Protein AF-A0A8J7ZFW4-F1 (afdb_monomer_lite)

Foldseek 3Di:
DQPQDAFPQLVVLVVLLVVLVVVLVVCVVVCVVPVCSNVVSVVSNVVSVVSNVCRSRPPPPRVCVVPPPDD

Structure (mmCIF, N/CA/C/O backbone):
data_AF-A0A8J7ZFW4-F1
#
_entry.id   AF-A0A8J7ZFW4-F1
#
loop_
_atom_site.group_PDB
_atom_site.id
_atom_site.type_symbol
_atom_site.label_atom_id
_atom_site.label_alt_id
_atom_site.label_comp_id
_atom_site.label_asym_id
_atom_site.label_entity_id
_atom_site.label_seq_id
_atom_site.pdbx_PDB_ins_code
_atom_site.Cartn_x
_atom_site.Cartn_y
_atom_site.Cartn_z
_atom_site.occupancy
_atom_site.B_iso_or_equiv
_atom_site.auth_seq_id
_atom_site.auth_comp_id
_atom_site.auth_asym_id
_atom_site.auth_atom_id
_atom_site.pdbx_PDB_model_num
ATOM 1 N N . MET A 1 1 ? 7.913 3.914 -28.120 1.00 41.69 1 MET A N 1
ATOM 2 C CA . MET A 1 1 ? 6.873 3.217 -27.336 1.00 41.69 1 MET A CA 1
ATOM 3 C C . MET A 1 1 ? 7.506 2.907 -25.997 1.00 41.69 1 MET A C 1
ATOM 5 O O . MET A 1 1 ? 8.477 2.162 -25.992 1.00 41.69 1 MET A O 1
ATOM 9 N N . ALA A 1 2 ? 7.086 3.570 -24.916 1.00 49.41 2 ALA A N 1
ATOM 10 C CA . ALA A 1 2 ? 7.593 3.236 -23.587 1.00 49.41 2 ALA A CA 1
ATOM 11 C C . ALA A 1 2 ? 7.237 1.768 -23.315 1.00 49.41 2 ALA A C 1
ATOM 13 O O . ALA A 1 2 ? 6.081 1.377 -23.490 1.00 49.41 2 ALA A O 1
ATOM 14 N N . ARG A 1 3 ? 8.232 0.934 -23.007 1.00 55.78 3 ARG A N 1
ATOM 15 C CA . ARG A 1 3 ? 7.971 -0.423 -22.528 1.00 55.78 3 ARG A CA 1
ATOM 16 C C . ARG A 1 3 ? 7.406 -0.263 -21.126 1.00 55.78 3 ARG A C 1
ATOM 18 O O . ARG A 1 3 ? 8.125 0.126 -20.219 1.00 55.78 3 ARG A O 1
ATOM 25 N N . HIS A 1 4 ? 6.102 -0.462 -21.000 1.00 60.38 4 HIS A N 1
ATOM 26 C CA . HIS A 1 4 ? 5.443 -0.588 -19.711 1.00 60.38 4 HIS A CA 1
ATOM 27 C C . HIS A 1 4 ? 5.693 -2.013 -19.226 1.00 60.38 4 HIS A C 1
ATOM 29 O O . HIS A 1 4 ? 4.875 -2.898 -19.470 1.00 60.38 4 HIS A O 1
ATOM 35 N N . ASP A 1 5 ? 6.873 -2.246 -18.662 1.00 66.56 5 ASP 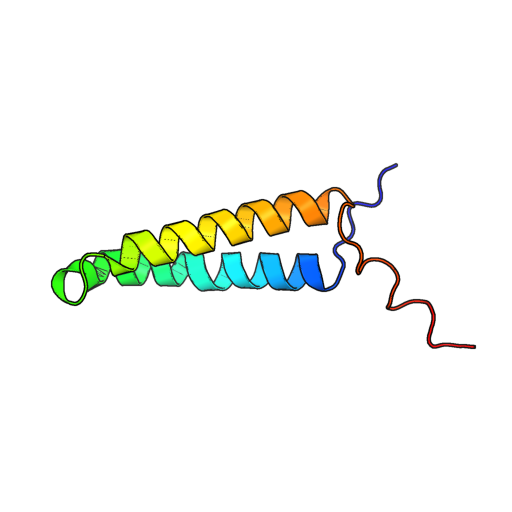A N 1
ATOM 36 C CA . ASP A 1 5 ? 7.252 -3.536 -18.096 1.00 66.56 5 ASP A CA 1
ATOM 37 C C . ASP A 1 5 ? 7.602 -3.344 -16.621 1.00 66.56 5 ASP A C 1
ATOM 39 O O . ASP A 1 5 ? 8.122 -2.301 -16.220 1.00 66.56 5 ASP A O 1
ATOM 43 N N . PHE A 1 6 ? 7.249 -4.326 -15.799 1.00 70.19 6 PHE A N 1
ATOM 44 C CA . PHE A 1 6 ? 7.540 -4.286 -14.372 1.00 70.19 6 PHE A CA 1
ATOM 45 C C . PHE A 1 6 ? 8.846 -5.025 -14.096 1.00 70.19 6 PHE A C 1
ATOM 47 O O . PHE A 1 6 ? 8.929 -6.241 -14.294 1.00 70.19 6 PHE A O 1
ATOM 54 N N . GLY A 1 7 ? 9.834 -4.312 -13.555 1.00 75.88 7 GLY A N 1
ATOM 55 C CA . GLY A 1 7 ? 10.957 -4.941 -12.874 1.00 75.88 7 GLY A CA 1
ATOM 56 C C . GLY A 1 7 ? 10.512 -5.607 -11.567 1.00 75.88 7 GLY A C 1
ATOM 57 O O . GLY A 1 7 ? 9.355 -5.524 -11.138 1.00 75.88 7 GLY A O 1
ATOM 58 N N . TRP A 1 8 ? 11.436 -6.313 -10.915 1.00 81.88 8 TRP A N 1
ATOM 59 C CA . TRP A 1 8 ? 11.163 -7.036 -9.668 1.00 81.88 8 TRP A CA 1
ATOM 60 C C . TRP A 1 8 ? 10.589 -6.116 -8.573 1.00 81.88 8 TRP A C 1
ATOM 62 O O . TRP A 1 8 ? 9.689 -6.525 -7.837 1.00 81.88 8 TRP A O 1
ATOM 72 N N . LEU A 1 9 ? 11.068 -4.869 -8.486 1.00 84.06 9 LEU A N 1
ATOM 73 C CA . LEU A 1 9 ? 10.570 -3.893 -7.515 1.00 84.06 9 LEU A CA 1
ATOM 74 C C . LEU A 1 9 ? 9.125 -3.498 -7.822 1.00 84.06 9 LEU A C 1
ATOM 76 O O . LEU A 1 9 ? 8.319 -3.366 -6.899 1.00 84.06 9 LEU A O 1
ATOM 80 N N . GLY A 1 10 ? 8.782 -3.338 -9.102 1.00 84.94 10 GLY A N 1
ATOM 81 C CA . GLY A 1 10 ? 7.416 -3.093 -9.545 1.00 84.94 10 GLY A CA 1
ATOM 82 C C . GLY A 1 10 ? 6.463 -4.207 -9.122 1.00 84.94 10 GLY A C 1
ATOM 83 O O . GLY A 1 10 ? 5.414 -3.937 -8.533 1.00 84.94 10 GLY A O 1
ATOM 84 N N . TRP A 1 11 ? 6.875 -5.463 -9.313 1.00 85.62 11 TRP A N 1
ATOM 85 C CA . TRP A 1 11 ? 6.125 -6.636 -8.854 1.00 85.62 11 TRP A CA 1
ATOM 86 C C . TRP A 1 11 ? 5.993 -6.710 -7.331 1.00 85.62 11 TRP A C 1
ATOM 88 O O . TRP A 1 11 ? 4.911 -7.011 -6.827 1.00 85.62 11 TRP A O 1
ATOM 98 N N . PHE A 1 12 ? 7.058 -6.402 -6.589 1.00 88.12 12 P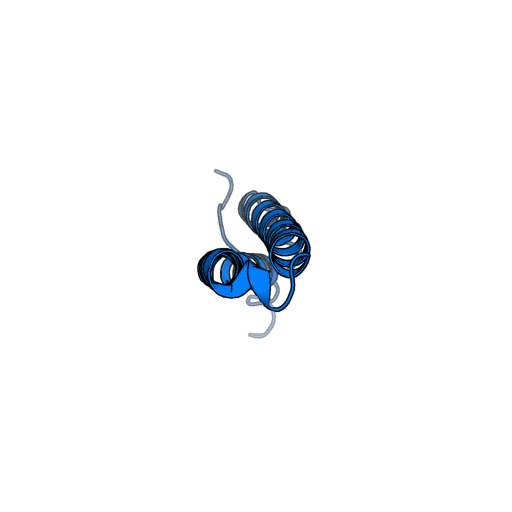HE A N 1
ATOM 99 C CA . PHE A 1 12 ? 7.015 -6.338 -5.126 1.00 88.12 12 PHE A CA 1
ATOM 100 C C . PHE A 1 12 ? 6.018 -5.278 -4.642 1.00 88.12 12 PHE A C 1
ATOM 102 O O . PHE A 1 12 ? 5.204 -5.529 -3.752 1.00 88.12 12 PHE A O 1
ATOM 109 N N . SER A 1 13 ? 6.040 -4.102 -5.268 1.00 89.94 13 SER A N 1
ATOM 110 C CA . SER A 1 13 ? 5.126 -3.014 -4.940 1.00 89.94 13 SER A CA 1
ATOM 111 C C . SER A 1 13 ? 3.670 -3.377 -5.254 1.00 89.94 13 SER A C 1
ATOM 113 O O . SER A 1 13 ? 2.781 -3.125 -4.437 1.00 89.94 13 SER A O 1
ATOM 115 N N . LEU A 1 14 ? 3.424 -4.065 -6.372 1.00 89.31 14 LEU A N 1
ATOM 116 C CA . LEU A 1 14 ? 2.097 -4.571 -6.718 1.00 89.31 14 LEU A CA 1
ATOM 117 C C . LEU A 1 14 ? 1.608 -5.614 -5.701 1.00 89.31 14 LEU A C 1
ATOM 119 O O . LEU A 1 14 ? 0.457 -5.566 -5.266 1.00 89.31 14 LEU A O 1
ATOM 123 N N . ALA A 1 15 ? 2.482 -6.534 -5.281 1.00 92.19 15 ALA A N 1
ATOM 124 C CA . ALA A 1 15 ? 2.164 -7.529 -4.259 1.00 92.19 15 ALA A CA 1
ATOM 125 C C . ALA A 1 15 ? 1.787 -6.874 -2.920 1.00 92.19 15 ALA A C 1
ATOM 127 O O . ALA A 1 15 ? 0.854 -7.328 -2.253 1.00 92.19 15 ALA A O 1
ATOM 128 N N . GLY A 1 16 ? 2.453 -5.774 -2.557 1.00 91.38 16 GLY A N 1
ATOM 129 C CA . GLY A 1 16 ? 2.079 -4.960 -1.404 1.00 91.38 16 GLY A CA 1
ATOM 130 C C . GLY A 1 16 ? 0.660 -4.400 -1.523 1.00 91.38 16 GLY A C 1
ATOM 131 O O . GLY A 1 16 ? -0.119 -4.539 -0.585 1.00 91.38 16 GLY A O 1
ATOM 132 N N . VAL A 1 17 ? 0.262 -3.877 -2.689 1.00 93.50 17 VAL A N 1
ATOM 133 C CA . VAL A 1 17 ? -1.117 -3.399 -2.919 1.00 93.50 17 VAL A CA 1
ATOM 134 C C . VAL A 1 17 ? -2.134 -4.533 -2.773 1.00 93.50 17 VAL A C 1
ATOM 136 O O . VAL A 1 17 ? -3.142 -4.381 -2.080 1.00 93.50 17 VAL A O 1
ATOM 139 N N . LEU A 1 18 ? -1.853 -5.684 -3.387 1.00 94.12 18 LEU A N 1
ATOM 140 C CA . LEU A 1 18 ? -2.738 -6.851 -3.358 1.00 94.12 18 LEU A CA 1
ATOM 141 C C . LEU A 1 18 ? -2.886 -7.456 -1.958 1.00 94.12 18 LEU A C 1
ATOM 143 O O . LEU A 1 18 ? -3.937 -8.008 -1.647 1.00 94.12 18 LEU A O 1
ATOM 147 N N . SER A 1 19 ? -1.857 -7.343 -1.119 1.00 93.12 19 SER A N 1
ATOM 148 C CA . SER A 1 19 ? -1.868 -7.881 0.245 1.00 93.12 19 SER A CA 1
ATOM 149 C C . SER A 1 19 ? -2.495 -6.900 1.239 1.00 93.12 19 SER A C 1
ATOM 151 O O . SER A 1 19 ? -3.290 -7.292 2.092 1.00 93.12 19 SER A O 1
ATOM 153 N N . LEU A 1 20 ? -2.170 -5.611 1.116 1.00 93.38 20 LEU A N 1
ATOM 154 C CA . LEU A 1 20 ? -2.626 -4.569 2.037 1.00 93.38 20 LEU A CA 1
ATOM 155 C C . LEU A 1 20 ? -4.076 -4.149 1.785 1.00 93.38 20 LEU A C 1
ATOM 157 O O . LEU A 1 20 ? -4.740 -3.713 2.717 1.00 93.38 20 LEU A O 1
ATOM 161 N N . GLY A 1 21 ? -4.593 -4.293 0.560 1.00 91.31 21 GLY A N 1
ATOM 162 C CA . GLY A 1 21 ? -5.987 -3.963 0.246 1.00 91.31 21 GLY A CA 1
ATOM 163 C C . GLY A 1 21 ? -6.986 -4.789 1.070 1.00 91.31 21 GLY A C 1
ATOM 164 O O . GLY A 1 21 ? -7.792 -4.211 1.800 1.00 91.31 21 GLY A O 1
ATOM 165 N N . PRO A 1 22 ? -6.919 -6.132 1.024 1.00 94.38 22 PRO A N 1
ATOM 166 C CA . PRO A 1 22 ? -7.727 -6.994 1.882 1.00 94.38 22 PRO A CA 1
ATOM 167 C C . PRO A 1 22 ? -7.445 -6.786 3.372 1.00 94.38 22 PRO A C 1
ATOM 169 O O . PRO A 1 22 ? -8.378 -6.820 4.170 1.00 94.38 22 PRO A O 1
ATOM 172 N N . LEU A 1 23 ? -6.186 -6.534 3.754 1.00 92.62 23 LEU A N 1
ATOM 173 C CA . LEU A 1 23 ? -5.837 -6.267 5.151 1.00 92.62 23 LEU A CA 1
ATOM 174 C C . LEU A 1 23 ? -6.519 -4.997 5.673 1.00 92.62 23 LEU A C 1
ATOM 176 O O . LEU A 1 23 ? -7.049 -5.009 6.776 1.00 92.62 23 LEU A O 1
ATOM 180 N N . LEU A 1 24 ? -6.585 -3.937 4.866 1.00 91.00 24 LEU A N 1
ATOM 181 C CA . LEU A 1 24 ? -7.289 -2.708 5.225 1.00 91.00 24 LEU A CA 1
ATOM 182 C C . LEU A 1 24 ? -8.782 -2.966 5.461 1.00 91.00 24 LEU A C 1
ATOM 184 O O . LEU A 1 24 ? -9.361 -2.402 6.383 1.00 91.00 24 LEU A O 1
ATOM 188 N N . LEU A 1 25 ? -9.405 -3.837 4.659 1.00 92.25 25 LEU A N 1
ATOM 189 C CA . LEU A 1 25 ? -10.796 -4.236 4.887 1.00 92.25 25 LEU A CA 1
ATOM 190 C C . LEU A 1 25 ? -10.945 -4.943 6.238 1.00 92.25 25 LEU A C 1
ATOM 192 O O . LEU A 1 25 ? -11.856 -4.613 6.994 1.00 92.25 25 LEU A O 1
ATOM 196 N N . VAL A 1 26 ? -10.040 -5.870 6.562 1.00 91.62 26 VAL A N 1
ATOM 197 C CA . VAL A 1 26 ? -10.024 -6.549 7.867 1.00 91.62 26 VAL A CA 1
ATOM 198 C C . VAL A 1 26 ? -9.834 -5.548 9.009 1.00 91.62 26 VAL A C 1
ATOM 200 O O . VAL A 1 26 ? -10.574 -5.616 9.986 1.00 91.62 26 VAL A O 1
ATOM 203 N N . ASP A 1 27 ? -8.926 -4.583 8.874 1.00 90.56 27 ASP A N 1
ATOM 204 C CA . ASP A 1 27 ? -8.685 -3.563 9.903 1.00 90.56 27 ASP A CA 1
ATOM 205 C C . ASP A 1 27 ? -9.922 -2.703 10.177 1.00 90.56 27 ASP A C 1
ATOM 207 O O . ASP A 1 27 ? -10.206 -2.384 11.331 1.00 90.56 27 ASP A O 1
ATOM 211 N N . VAL A 1 28 ? -10.704 -2.373 9.145 1.00 89.06 28 VAL A N 1
ATOM 212 C CA . VAL A 1 28 ? -11.980 -1.662 9.324 1.00 89.06 28 VAL A CA 1
ATOM 213 C C . VAL A 1 28 ? -12.981 -2.516 10.110 1.00 89.06 28 VAL A C 1
ATOM 215 O O . VAL A 1 28 ? -13.696 -1.988 10.960 1.00 89.06 28 VAL A O 1
ATOM 218 N N . TYR A 1 29 ? -13.018 -3.832 9.879 1.00 90.06 29 TYR A N 1
ATOM 219 C CA . TYR A 1 29 ? -13.899 -4.749 10.614 1.00 90.06 29 TYR A CA 1
ATOM 220 C C . TYR A 1 29 ? -13.456 -5.010 12.061 1.00 90.06 29 TYR A C 1
ATOM 222 O O . TYR A 1 29 ? -14.293 -5.362 12.890 1.00 90.06 29 TYR A O 1
ATOM 230 N N . VAL A 1 30 ? -12.167 -4.855 12.373 1.00 88.69 30 VAL A N 1
ATOM 231 C CA . VAL A 1 30 ? -11.575 -5.170 13.689 1.00 88.69 30 VAL A CA 1
ATOM 232 C C . VAL A 1 30 ? -11.061 -3.896 14.392 1.00 88.69 30 VAL A C 1
ATOM 234 O O . VAL A 1 30 ? -10.213 -3.947 15.286 1.00 88.69 30 VAL A O 1
ATOM 237 N N . ALA A 1 31 ? -11.607 -2.731 14.026 1.00 83.56 31 ALA A N 1
ATOM 238 C CA . ALA A 1 31 ? -11.160 -1.420 14.505 1.00 83.56 31 ALA A CA 1
ATOM 239 C C . ALA A 1 31 ? -11.195 -1.271 16.040 1.00 83.56 31 ALA A C 1
ATOM 241 O O . ALA A 1 31 ? -10.375 -0.547 16.606 1.00 83.56 31 ALA A O 1
ATOM 242 N N . ASP A 1 32 ? -12.084 -1.997 16.722 1.00 86.75 32 ASP A N 1
ATOM 243 C CA . ASP A 1 32 ? -12.213 -1.971 18.184 1.00 86.75 32 ASP A CA 1
ATOM 244 C C . ASP A 1 32 ? -10.995 -2.567 18.916 1.00 86.75 32 ASP A C 1
ATOM 246 O O . ASP A 1 32 ? -10.744 -2.235 20.075 1.00 86.75 32 ASP A O 1
ATOM 250 N N . VAL A 1 33 ? -10.214 -3.431 18.256 1.00 87.81 33 VAL A N 1
ATOM 251 C CA . VAL A 1 33 ? -9.022 -4.068 18.848 1.00 87.81 33 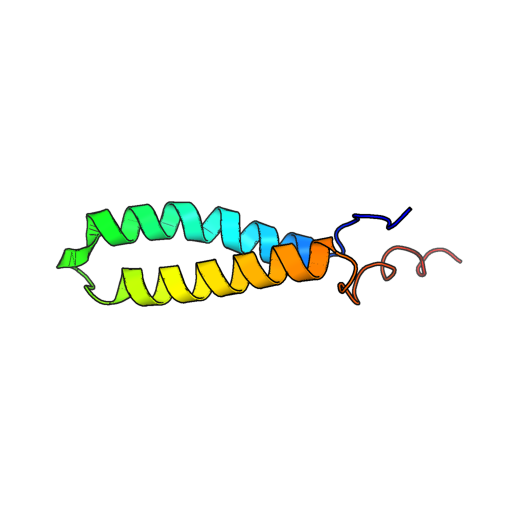VAL A CA 1
ATOM 252 C C . VAL A 1 33 ? -7.805 -3.154 18.748 1.00 87.81 33 VAL A C 1
ATOM 254 O O . VAL A 1 33 ? -7.023 -3.047 19.693 1.00 87.81 33 VAL A O 1
ATOM 257 N N . TRP A 1 34 ? -7.638 -2.481 17.606 1.00 87.94 34 TRP A N 1
ATOM 258 C CA . TRP A 1 34 ? -6.555 -1.526 17.400 1.00 87.94 34 TRP A CA 1
ATOM 259 C C . TRP A 1 34 ? -7.002 -0.373 16.487 1.00 87.94 34 TRP A C 1
ATOM 261 O O . TRP A 1 34 ? -6.855 -0.460 15.267 1.00 87.94 34 TRP A O 1
ATOM 271 N N . PRO A 1 35 ? -7.479 0.750 17.054 1.00 84.06 35 PRO A N 1
ATOM 272 C CA . PRO A 1 35 ? -8.145 1.814 16.290 1.00 84.06 35 PRO A CA 1
ATOM 273 C C . PRO A 1 35 ? -7.270 2.506 15.241 1.00 84.06 35 PRO A C 1
ATOM 275 O O . PRO A 1 35 ? -7.775 3.058 14.262 1.00 84.06 35 PRO A O 1
ATOM 278 N N . TYR A 1 36 ? -5.952 2.485 15.448 1.00 89.19 36 TYR A N 1
ATOM 279 C CA . TYR A 1 36 ? -4.976 3.118 14.563 1.00 89.19 36 TYR A CA 1
ATOM 280 C C . TYR A 1 36 ? -4.402 2.163 13.503 1.00 89.19 36 TYR A C 1
ATOM 282 O O . TYR A 1 36 ? -3.688 2.635 12.620 1.00 89.19 36 TYR A O 1
ATOM 290 N N . SER A 1 37 ? -4.710 0.859 13.557 1.00 89.56 37 SER A N 1
ATOM 291 C CA . SER A 1 37 ? -4.244 -0.145 12.579 1.00 89.56 37 SER A CA 1
ATOM 292 C C . SER A 1 37 ? -4.598 0.256 11.145 1.00 89.56 37 SER A C 1
ATOM 294 O O . SER A 1 37 ? -3.708 0.424 10.316 1.00 89.56 37 SER A O 1
ATOM 296 N N . GLN A 1 38 ? -5.873 0.582 10.913 1.00 89.00 38 GLN A N 1
ATOM 297 C CA . GLN A 1 38 ? -6.404 1.043 9.629 1.00 89.00 38 GLN A CA 1
ATOM 298 C C . GLN A 1 38 ? -5.612 2.215 9.033 1.00 89.00 38 GLN A C 1
ATOM 300 O O . GLN A 1 38 ? -5.392 2.269 7.826 1.00 89.00 38 GLN A O 1
ATOM 305 N N . TYR A 1 39 ? -5.155 3.153 9.871 1.00 90.81 39 TYR A N 1
ATOM 306 C CA . TYR A 1 39 ? -4.429 4.335 9.416 1.00 90.81 39 TYR A CA 1
ATOM 307 C C . TYR A 1 39 ? -3.036 3.951 8.916 1.00 90.81 39 TYR A C 1
ATOM 309 O O . TYR A 1 39 ? -2.618 4.380 7.841 1.00 90.81 39 TYR A O 1
ATOM 317 N N . TRP A 1 40 ? -2.334 3.092 9.658 1.00 91.44 40 TRP A N 1
ATOM 318 C CA . TRP A 1 40 ? -1.026 2.583 9.252 1.00 91.44 40 TRP A CA 1
ATOM 319 C C . TRP A 1 40 ? -1.116 1.706 8.006 1.00 91.44 40 TRP A C 1
ATOM 321 O O . TRP A 1 40 ? -0.358 1.918 7.061 1.00 91.44 40 TRP A O 1
ATOM 331 N N . THR A 1 41 ? -2.075 0.783 7.960 1.00 92.25 41 THR A N 1
ATOM 332 C CA . THR A 1 41 ? -2.297 -0.085 6.798 1.00 92.25 41 THR A CA 1
ATOM 333 C C . THR A 1 41 ? -2.633 0.732 5.556 1.00 92.25 41 THR A C 1
ATOM 335 O O . THR A 1 41 ? -2.072 0.481 4.489 1.00 92.25 41 THR A O 1
ATOM 338 N N . PHE A 1 42 ? -3.458 1.776 5.691 1.00 91.69 42 PHE A N 1
ATOM 339 C CA . PHE A 1 42 ? -3.749 2.703 4.599 1.00 91.69 42 PHE A CA 1
ATOM 340 C C . PHE A 1 42 ? -2.503 3.460 4.123 1.00 91.69 42 PHE A C 1
ATOM 342 O O . PHE A 1 42 ? -2.272 3.555 2.919 1.00 91.69 42 PHE A O 1
ATOM 349 N N . LEU A 1 43 ? -1.662 3.962 5.034 1.00 95.38 43 LEU A N 1
ATOM 350 C CA . LEU A 1 43 ? -0.422 4.649 4.658 1.00 95.38 43 LEU A CA 1
ATOM 351 C C . LEU A 1 43 ? 0.517 3.745 3.854 1.00 95.38 43 LEU A C 1
ATOM 353 O O . LEU A 1 43 ? 1.024 4.158 2.809 1.00 95.38 43 LEU A O 1
ATOM 357 N N . VAL A 1 44 ? 0.730 2.507 4.308 1.00 94.00 44 VAL A N 1
ATOM 358 C CA . VAL A 1 44 ? 1.594 1.557 3.592 1.00 94.00 44 VAL A CA 1
ATOM 359 C C . VAL A 1 44 ? 0.963 1.166 2.252 1.00 94.00 44 VAL A C 1
ATOM 361 O O . VAL A 1 44 ? 1.673 1.090 1.249 1.00 94.00 44 VAL A O 1
ATOM 364 N N . LEU A 1 45 ? -0.365 1.003 2.193 1.00 94.38 45 LEU A N 1
AT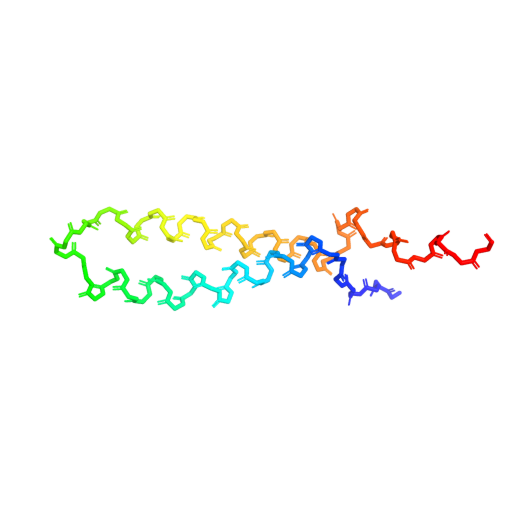OM 365 C CA . LEU A 1 45 ? -1.090 0.728 0.951 1.00 94.38 45 LEU A CA 1
ATOM 366 C C . LEU A 1 45 ? -0.874 1.842 -0.080 1.00 94.38 45 LEU A C 1
ATOM 368 O O . LEU A 1 45 ? -0.565 1.556 -1.236 1.00 94.38 45 LEU A O 1
ATOM 372 N N . VAL A 1 46 ? -0.991 3.107 0.337 1.00 94.94 46 VAL A N 1
ATOM 373 C CA . VAL A 1 46 ? -0.772 4.268 -0.538 1.00 94.94 46 VAL A CA 1
ATOM 374 C C . VAL A 1 46 ? 0.671 4.314 -1.032 1.00 94.94 46 VAL A C 1
ATOM 376 O O . VAL A 1 46 ? 0.893 4.500 -2.227 1.00 94.94 46 VAL A O 1
ATOM 379 N N . LEU A 1 47 ? 1.656 4.091 -0.158 1.00 93.94 47 LEU A N 1
ATOM 380 C CA . LEU A 1 47 ? 3.065 4.034 -0.563 1.00 93.94 47 LEU A CA 1
ATOM 381 C C . LEU A 1 47 ? 3.323 2.911 -1.574 1.00 93.94 47 LEU A C 1
ATOM 383 O O . LEU A 1 47 ? 4.028 3.122 -2.560 1.00 93.94 47 LEU A O 1
ATOM 387 N N . SER A 1 48 ? 2.706 1.745 -1.374 1.00 92.38 48 SER A N 1
ATOM 388 C CA . SER A 1 48 ? 2.790 0.622 -2.309 1.00 92.38 48 SER A CA 1
ATOM 389 C C . SER A 1 48 ? 2.115 0.937 -3.644 1.00 92.38 48 SER A C 1
ATOM 391 O O . SER A 1 48 ? 2.636 0.599 -4.703 1.00 92.38 48 SER A O 1
ATOM 393 N N . ALA A 1 49 ? 0.978 1.632 -3.634 1.00 91.06 49 ALA A N 1
ATOM 394 C CA . ALA A 1 49 ? 0.310 2.054 -4.860 1.00 91.06 49 ALA A CA 1
ATOM 395 C C . ALA A 1 49 ? 1.156 3.074 -5.637 1.00 91.06 49 ALA A C 1
ATOM 397 O O . ALA A 1 49 ? 1.332 2.930 -6.846 1.00 91.06 49 ALA A O 1
ATOM 398 N N . ILE A 1 50 ? 1.739 4.060 -4.946 1.00 92.19 50 ILE A N 1
ATOM 399 C CA . ILE A 1 50 ? 2.652 5.041 -5.551 1.00 92.19 50 ILE A CA 1
ATOM 400 C C . ILE A 1 50 ? 3.877 4.337 -6.139 1.00 92.19 50 ILE A C 1
ATOM 402 O O . ILE A 1 50 ? 4.234 4.616 -7.281 1.00 92.19 50 ILE A O 1
ATOM 406 N N . GLY A 1 51 ? 4.490 3.408 -5.399 1.00 88.06 51 GLY A N 1
ATOM 407 C CA . GLY A 1 51 ? 5.617 2.612 -5.885 1.00 88.06 51 GLY A CA 1
ATOM 408 C C . GLY A 1 51 ? 5.252 1.824 -7.141 1.00 88.06 51 GLY A C 1
ATOM 409 O O . GLY A 1 51 ? 5.939 1.930 -8.150 1.00 88.06 51 GLY A O 1
ATOM 410 N N . THR A 1 52 ? 4.115 1.130 -7.129 1.00 88.25 52 THR A N 1
ATOM 411 C CA . THR A 1 52 ? 3.614 0.366 -8.280 1.00 88.25 52 THR A CA 1
ATOM 412 C C . THR A 1 52 ? 3.455 1.264 -9.501 1.00 88.25 52 THR A C 1
ATOM 414 O O . THR A 1 52 ? 3.972 0.960 -10.570 1.00 88.25 52 THR A O 1
ATOM 417 N N . VAL A 1 53 ? 2.788 2.409 -9.351 1.00 87.06 53 VAL A N 1
ATOM 418 C CA . VAL A 1 53 ? 2.580 3.348 -10.459 1.00 87.06 53 VAL A CA 1
ATOM 419 C C . VAL A 1 53 ? 3.913 3.910 -10.958 1.00 87.06 53 VAL A C 1
ATOM 421 O O . VAL A 1 53 ? 4.158 3.915 -12.161 1.00 87.06 53 VAL A O 1
ATOM 424 N N . ALA A 1 54 ? 4.797 4.349 -10.060 1.00 85.81 54 ALA A N 1
ATOM 425 C CA . ALA A 1 54 ? 6.088 4.923 -10.430 1.00 85.81 54 ALA A CA 1
ATOM 426 C C . ALA A 1 54 ? 6.971 3.922 -11.192 1.00 85.81 54 ALA A C 1
ATOM 428 O O . ALA A 1 54 ? 7.576 4.287 -12.200 1.00 85.81 54 ALA A O 1
ATOM 429 N N . LEU A 1 55 ? 7.011 2.670 -10.734 1.00 85.31 55 LEU A N 1
ATOM 430 C CA . LEU A 1 55 ? 7.824 1.604 -11.318 1.00 85.31 55 LEU A CA 1
ATOM 431 C C . LEU A 1 55 ? 7.236 1.124 -12.657 1.00 85.31 55 LEU A C 1
ATOM 433 O O . LEU A 1 55 ? 7.991 0.890 -13.595 1.00 85.31 55 LEU A O 1
ATOM 437 N N . TYR A 1 56 ? 5.905 1.105 -12.804 1.00 80.19 56 TYR A N 1
ATOM 438 C CA . TYR A 1 56 ? 5.225 0.772 -14.067 1.00 80.19 56 TYR A CA 1
ATOM 439 C C . TYR A 1 56 ? 5.547 1.738 -15.219 1.00 80.19 56 TYR A C 1
ATOM 441 O O . TYR A 1 56 ? 5.547 1.355 -16.390 1.00 80.19 56 TYR A O 1
ATOM 449 N N . TYR A 1 57 ? 5.801 3.012 -14.906 1.00 80.75 57 TYR A N 1
ATOM 450 C CA . TYR A 1 57 ? 6.151 4.032 -15.902 1.00 80.75 57 TYR A CA 1
ATOM 451 C C . TYR A 1 57 ? 7.647 4.050 -16.265 1.00 80.75 57 TYR A C 1
ATOM 453 O O . TYR A 1 57 ? 8.103 4.991 -16.915 1.00 80.75 57 TYR A O 1
ATOM 461 N N . GLY A 1 58 ? 8.404 3.012 -15.894 1.00 68.94 58 GLY A N 1
ATOM 462 C CA . GLY A 1 58 ? 9.801 2.839 -16.300 1.00 68.94 58 GLY A CA 1
ATOM 463 C C . GLY A 1 58 ? 10.825 3.493 -15.372 1.00 68.94 58 GLY A C 1
ATOM 464 O O . GLY A 1 58 ? 11.995 3.568 -15.731 1.00 68.94 58 GLY A O 1
ATOM 465 N N . ASN A 1 59 ? 10.426 3.937 -14.171 1.00 73.75 59 ASN A N 1
ATOM 466 C CA . ASN A 1 59 ? 11.375 4.344 -13.125 1.00 73.75 59 ASN A CA 1
ATOM 467 C C . ASN A 1 59 ? 11.896 3.149 -12.312 1.00 73.75 59 ASN A C 1
ATOM 469 O O . ASN A 1 59 ? 12.415 3.347 -11.215 1.00 73.75 59 ASN A O 1
ATOM 473 N N . ASP A 1 60 ? 11.706 1.917 -12.791 1.00 73.75 60 ASP A N 1
ATOM 474 C CA . ASP A 1 60 ? 12.163 0.719 -12.099 1.00 73.75 60 ASP A CA 1
ATOM 475 C C . ASP A 1 60 ? 13.633 0.416 -12.435 1.00 73.75 60 ASP A C 1
ATOM 477 O O . ASP A 1 60 ? 13.921 -0.069 -13.529 1.00 73.75 60 ASP A O 1
ATOM 481 N N . PRO A 1 61 ? 14.585 0.648 -11.507 1.00 70.62 61 PRO A N 1
ATOM 482 C CA . PRO A 1 61 ? 15.998 0.354 -11.742 1.00 70.62 61 PRO A CA 1
ATOM 483 C C . PRO A 1 61 ? 16.295 -1.152 -11.809 1.00 70.62 61 PRO A C 1
ATOM 485 O O . PRO A 1 61 ? 17.416 -1.536 -12.131 1.00 70.62 61 PRO A O 1
ATOM 488 N N . SER A 1 62 ? 15.326 -2.011 -11.473 1.00 73.31 62 SER A N 1
ATOM 489 C CA . SER A 1 62 ? 15.460 -3.466 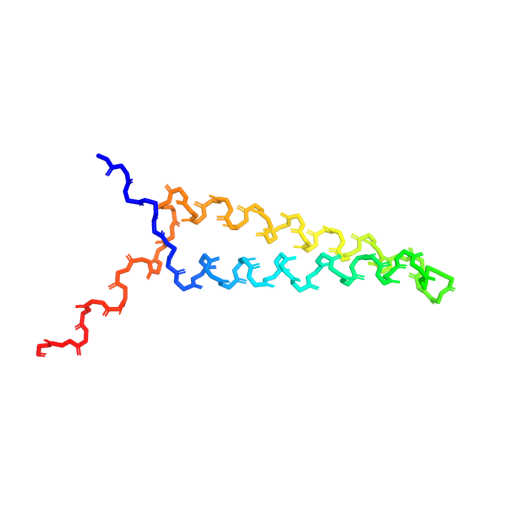-11.569 1.00 73.31 62 SER A CA 1
ATOM 490 C C . SER A 1 62 ? 15.016 -4.039 -12.919 1.00 73.31 62 SER A C 1
ATOM 492 O O . SER A 1 62 ? 15.226 -5.232 -13.167 1.00 73.31 62 SER A O 1
ATOM 494 N N . ASP A 1 63 ? 14.461 -3.209 -13.809 1.00 68.56 63 ASP A N 1
ATOM 495 C CA . ASP A 1 63 ? 14.137 -3.591 -15.183 1.00 68.56 63 ASP A CA 1
ATOM 496 C C . ASP A 1 63 ? 15.434 -3.734 -16.006 1.00 68.56 63 ASP A C 1
ATOM 498 O O . ASP A 1 63 ? 16.042 -2.761 -16.447 1.00 68.56 63 ASP A O 1
ATOM 502 N N . GLY A 1 64 ? 15.932 -4.969 -16.128 1.00 62.28 64 GLY A N 1
ATOM 503 C CA . GLY A 1 64 ? 17.176 -5.288 -16.845 1.00 62.28 64 GLY A CA 1
ATOM 504 C C . GLY A 1 64 ? 18.093 -6.297 -16.149 1.00 62.28 64 GLY A C 1
ATOM 505 O O . GLY A 1 64 ? 18.815 -7.023 -16.831 1.00 62.28 64 GLY A O 1
ATOM 506 N N . LEU A 1 65 ? 17.993 -6.454 -14.823 1.00 58.19 65 LEU A N 1
ATOM 507 C CA . LEU A 1 65 ? 18.814 -7.412 -14.057 1.00 58.19 65 LEU A CA 1
ATO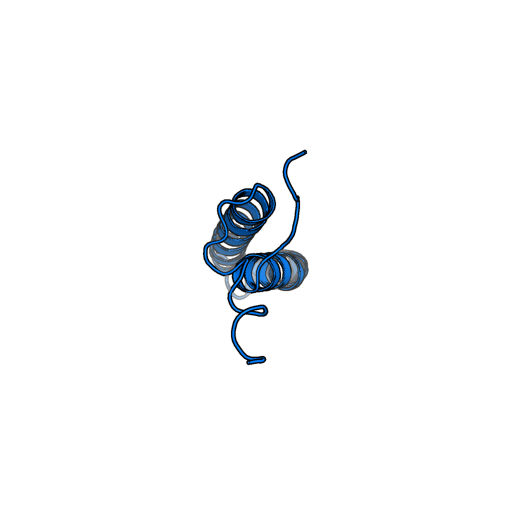M 508 C C . LEU A 1 65 ? 18.560 -8.884 -14.435 1.00 58.19 65 LEU A C 1
ATOM 510 O O . LEU A 1 65 ? 19.398 -9.741 -14.177 1.00 58.19 65 LEU A O 1
ATOM 514 N N . SER A 1 66 ? 17.439 -9.191 -15.094 1.00 54.25 66 SER A N 1
ATOM 515 C CA . SER A 1 66 ? 17.162 -10.543 -15.608 1.00 54.25 66 SER A CA 1
ATOM 516 C C . SER A 1 66 ? 17.895 -10.875 -16.916 1.00 54.25 66 SER A C 1
ATOM 518 O O . SER A 1 66 ? 17.851 -12.022 -17.354 1.00 54.25 66 SER A O 1
ATOM 520 N N . ARG A 1 67 ? 18.542 -9.904 -17.581 1.00 53.31 67 ARG A N 1
ATOM 521 C CA . ARG A 1 67 ? 19.072 -10.087 -18.946 1.00 53.31 67 ARG A CA 1
ATOM 522 C C . ARG A 1 67 ? 20.587 -10.300 -19.033 1.00 53.31 67 ARG A C 1
ATOM 524 O O . ARG A 1 67 ? 21.059 -10.646 -20.110 1.00 53.31 67 ARG A O 1
ATOM 531 N N . GLU A 1 68 ? 21.334 -10.129 -17.943 1.00 52.00 68 GLU A N 1
ATOM 532 C CA . GLU A 1 68 ? 22.810 -10.120 -17.974 1.00 52.00 68 GLU A CA 1
ATOM 533 C C . GLU A 1 68 ? 23.472 -11.434 -17.504 1.00 52.00 68 GLU A C 1
ATOM 535 O O . GLU A 1 68 ? 24.679 -11.590 -17.630 1.00 52.00 68 GLU A O 1
ATOM 540 N N . SER A 1 69 ? 22.718 -12.433 -17.022 1.00 52.38 69 SER A N 1
ATOM 541 C CA . SER A 1 69 ? 23.305 -13.677 -16.477 1.00 52.38 69 SER A CA 1
ATOM 542 C C . SER A 1 69 ? 23.422 -14.849 -17.472 1.00 52.38 69 SER A C 1
ATOM 544 O O . SER A 1 69 ? 23.414 -16.003 -17.044 1.00 52.38 69 SER A O 1
ATOM 546 N N . THR A 1 70 ? 23.462 -14.606 -18.791 1.00 50.84 70 THR A N 1
ATOM 547 C CA . THR A 1 70 ? 23.519 -15.695 -19.800 1.00 50.84 70 THR A CA 1
ATOM 548 C C . THR A 1 70 ? 24.555 -15.466 -20.908 1.00 50.84 70 THR A C 1
ATOM 550 O O . THR A 1 70 ? 24.239 -15.598 -22.091 1.00 50.84 70 THR A O 1
ATOM 553 N N . THR A 1 71 ? 25.796 -15.149 -20.543 1.00 44.16 71 THR A N 1
ATOM 554 C CA . THR A 1 71 ? 26.957 -15.269 -21.447 1.00 44.16 71 THR A CA 1
ATOM 555 C C . THR A 1 71 ? 28.155 -15.833 -20.717 1.00 44.16 71 THR A C 1
ATOM 557 O O . THR A 1 71 ? 28.394 -15.368 -19.581 1.00 44.16 71 THR A O 1
#

pLDDT: mean 81.09, std 14.64, range [41.69, 95.38]

Radius of gyration: 15.92 Å; chains: 1; bounding box: 41×21×46 Å

Sequence (71 aa):
MARHDFGWLGWFSLAGVLSLGPLLLVDVYVADVWPYSQYWTFLVLVLSAIGTVALYYGNDPSDGLSRESTT

Secondary structure (DSSP, 8-state):
-------HHHHHHHHHHHHHHHHHHHHHHTTTT-TTHHHHHHHHHHHHHHHHHHIIIII-TTTTTTSSS--